Protein AF-M8DD27-F1 (afdb_monomer_lite)

Organism: NCBI:txid1198630

pLDDT: mean 80.54, std 11.09, range [39.62, 90.0]

Sequence (63 aa):
MKKGLDWNSEQVKIALEKAKAAYEQVPKGRKIQTLEKTFAAYTGVFRCYDSIKKHIKYLDENV

Foldseek 3Di:
DPPPQDCPDPLQVVLLVQLVVQLVPDDPVCNQVSSQVSSCVRGVDHPCSVVSVVVNVVVVVVD

Structure (mmCIF, N/CA/C/O backbone):
data_AF-M8DD27-F1
#
_entry.id   AF-M8DD27-F1
#
loop_
_atom_site.group_PDB
_atom_site.id
_atom_site.type_symbol
_atom_site.label_atom_id
_atom_site.label_alt_id
_atom_site.label_comp_id
_atom_site.label_asym_id
_atom_site.label_entity_id
_atom_site.label_seq_id
_atom_site.pdbx_PDB_ins_code
_atom_site.Cartn_x
_atom_site.Cartn_y
_atom_site.Cartn_z
_atom_site.occupancy
_atom_site.B_iso_or_equiv
_atom_site.auth_seq_id
_atom_site.auth_comp_id
_atom_site.auth_asym_id
_atom_site.auth_atom_id
_atom_site.pdbx_PDB_model_num
ATOM 1 N N . MET A 1 1 ? 2.564 -17.740 -17.307 1.00 39.62 1 MET A N 1
ATOM 2 C CA . MET A 1 1 ? 3.452 -17.310 -16.203 1.00 39.62 1 MET A CA 1
ATOM 3 C C . MET A 1 1 ? 2.744 -16.212 -15.424 1.00 39.62 1 MET A C 1
ATOM 5 O O . MET A 1 1 ? 2.398 -15.208 -16.033 1.00 39.62 1 MET A O 1
ATOM 9 N N . LYS A 1 2 ? 2.477 -16.386 -14.120 1.00 47.44 2 LYS A N 1
ATOM 10 C CA . LYS A 1 2 ? 2.122 -15.241 -13.264 1.00 47.44 2 LYS A CA 1
ATOM 11 C C . LYS A 1 2 ? 3.361 -14.344 -13.238 1.00 47.44 2 LYS A C 1
ATOM 13 O O . LYS A 1 2 ? 4.340 -14.715 -12.600 1.00 47.44 2 LYS A O 1
ATOM 18 N N . LYS A 1 3 ? 3.366 -13.251 -14.011 1.00 56.25 3 LYS A N 1
ATOM 19 C CA . LYS A 1 3 ? 4.414 -12.228 -13.915 1.00 56.25 3 LYS A CA 1
ATOM 20 C C . LYS A 1 3 ? 4.424 -11.772 -12.458 1.00 56.25 3 LYS A C 1
ATOM 22 O O . LYS A 1 3 ? 3.412 -11.270 -11.974 1.00 56.25 3 LYS A O 1
ATOM 27 N N . GLY A 1 4 ? 5.511 -12.062 -11.746 1.00 68.56 4 GLY A N 1
ATOM 28 C CA . GLY A 1 4 ? 5.725 -11.520 -10.411 1.00 68.56 4 GLY A CA 1
ATOM 29 C C . GLY A 1 4 ? 5.643 -10.000 -10.482 1.00 68.56 4 GLY A C 1
ATOM 30 O O . GLY A 1 4 ? 6.016 -9.409 -11.496 1.00 68.56 4 GLY A O 1
ATOM 31 N N . LEU A 1 5 ? 5.094 -9.385 -9.439 1.00 75.56 5 LEU A N 1
ATOM 32 C CA . LEU A 1 5 ? 5.017 -7.937 -9.364 1.00 75.56 5 LEU A CA 1
ATOM 33 C C . LEU A 1 5 ? 6.437 -7.357 -9.368 1.00 75.56 5 LEU A C 1
ATOM 35 O O . LEU A 1 5 ? 7.249 -7.730 -8.520 1.00 75.56 5 LEU A O 1
ATOM 39 N N . ASP A 1 6 ? 6.727 -6.460 -10.308 1.00 83.19 6 ASP A N 1
ATOM 40 C CA . ASP A 1 6 ? 7.999 -5.743 -10.335 1.00 83.19 6 ASP A CA 1
ATOM 41 C C . ASP A 1 6 ? 7.958 -4.579 -9.342 1.00 83.19 6 ASP A C 1
ATOM 43 O O . ASP A 1 6 ? 7.415 -3.508 -9.627 1.00 83.19 6 ASP A O 1
ATOM 47 N N . TRP A 1 7 ? 8.542 -4.802 -8.167 1.00 79.88 7 TRP A N 1
ATOM 48 C CA . TRP A 1 7 ? 8.590 -3.834 -7.072 1.00 79.88 7 TRP A CA 1
ATOM 49 C C . TRP A 1 7 ? 9.399 -2.571 -7.388 1.00 79.88 7 TRP A C 1
ATOM 51 O O . TRP A 1 7 ? 9.209 -1.557 -6.721 1.00 79.88 7 TRP A O 1
ATOM 61 N N . ASN A 1 8 ? 10.258 -2.604 -8.411 1.00 80.94 8 ASN A N 1
ATOM 62 C CA . ASN A 1 8 ? 11.034 -1.443 -8.842 1.00 80.94 8 ASN A CA 1
ATOM 63 C C . ASN A 1 8 ? 10.337 -0.624 -9.928 1.00 80.94 8 ASN A C 1
ATOM 65 O O . ASN A 1 8 ? 10.783 0.488 -10.224 1.00 80.94 8 ASN A O 1
ATOM 69 N N . SER A 1 9 ? 9.247 -1.143 -10.497 1.00 86.44 9 SER A N 1
ATOM 70 C CA . SER A 1 9 ? 8.479 -0.423 -11.504 1.00 86.44 9 SER A CA 1
ATOM 71 C C . SER A 1 9 ? 7.896 0.871 -1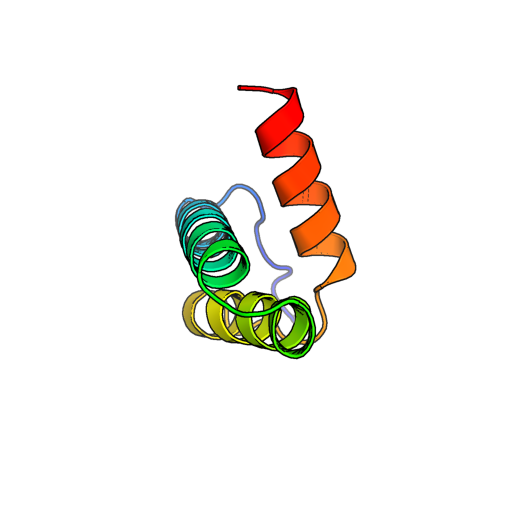0.937 1.00 86.44 9 SER A C 1
ATOM 73 O O . SER A 1 9 ? 7.456 0.947 -9.785 1.00 86.44 9 SER A O 1
ATOM 75 N N . GLU A 1 10 ? 7.858 1.901 -11.778 1.00 86.69 10 GLU A N 1
ATOM 76 C CA . GLU A 1 10 ? 7.295 3.204 -11.423 1.00 86.69 10 GLU A CA 1
ATOM 77 C C . GLU A 1 10 ? 5.829 3.083 -10.981 1.00 86.69 10 GLU A C 1
ATOM 79 O O . GLU A 1 10 ? 5.415 3.679 -9.988 1.00 86.69 10 GLU A O 1
ATOM 84 N N . GLN A 1 11 ? 5.071 2.197 -11.632 1.00 87.00 11 GLN A N 1
ATOM 85 C CA . GLN A 1 11 ? 3.688 1.891 -11.277 1.00 87.00 11 GLN A CA 1
ATOM 86 C C . GLN A 1 11 ? 3.549 1.357 -9.844 1.00 87.00 11 GLN A C 1
ATOM 88 O O . GLN A 1 11 ? 2.623 1.753 -9.136 1.00 87.00 11 GLN A O 1
ATOM 93 N N . VAL A 1 12 ? 4.457 0.485 -9.389 1.00 87.81 12 VAL A N 1
ATOM 94 C CA . VAL A 1 12 ? 4.422 -0.032 -8.012 1.00 87.81 12 VAL A CA 1
ATOM 95 C C . VAL A 1 12 ? 4.827 1.039 -7.006 1.00 87.81 12 VAL A C 1
ATOM 97 O O . VAL A 1 12 ? 4.195 1.129 -5.956 1.00 87.81 12 VAL A O 1
ATOM 100 N N . LYS A 1 13 ? 5.799 1.899 -7.324 1.00 87.38 13 LYS A N 1
ATOM 101 C CA . LYS A 1 13 ? 6.161 3.036 -6.459 1.00 87.38 13 LYS A CA 1
ATOM 102 C C . LYS A 1 13 ? 4.981 3.990 -6.262 1.00 87.38 13 LYS A C 1
ATOM 104 O O . LYS A 1 13 ? 4.614 4.270 -5.123 1.00 87.38 13 LYS A O 1
ATOM 109 N N . ILE A 1 14 ? 4.305 4.370 -7.350 1.00 88.94 14 ILE A N 1
ATOM 110 C CA . ILE A 1 14 ? 3.090 5.198 -7.299 1.00 88.94 14 ILE A CA 1
ATOM 111 C C . ILE A 1 14 ? 1.992 4.496 -6.486 1.00 88.94 14 ILE A C 1
ATOM 113 O O . ILE A 1 14 ? 1.331 5.118 -5.652 1.00 88.94 14 ILE A O 1
ATOM 117 N N . ALA A 1 15 ? 1.803 3.188 -6.689 1.00 90.00 15 ALA A N 1
ATOM 118 C CA . ALA A 1 15 ? 0.827 2.408 -5.934 1.00 90.00 15 ALA A CA 1
ATOM 119 C C . ALA A 1 15 ? 1.129 2.398 -4.426 1.00 90.00 15 ALA A C 1
ATOM 121 O O . ALA A 1 15 ? 0.202 2.515 -3.622 1.00 90.00 15 ALA A O 1
ATOM 122 N N . LEU A 1 16 ? 2.404 2.276 -4.037 1.00 88.56 16 LEU A N 1
ATOM 123 C CA . LEU A 1 16 ? 2.849 2.326 -2.642 1.00 88.56 16 LEU A CA 1
ATOM 124 C C . LEU A 1 16 ? 2.587 3.698 -2.016 1.00 88.56 16 LEU A C 1
ATOM 126 O O . LEU A 1 16 ? 2.036 3.755 -0.917 1.00 88.56 16 LEU A O 1
ATOM 130 N N . GLU A 1 17 ? 2.912 4.790 -2.710 1.00 89.44 17 GLU A N 1
ATOM 131 C CA . GLU A 1 17 ? 2.659 6.150 -2.217 1.00 89.44 17 GLU A CA 1
ATOM 132 C C . GLU A 1 17 ? 1.164 6.421 -2.028 1.00 89.44 17 GLU A C 1
ATOM 134 O O . GLU A 1 17 ? 0.734 6.886 -0.969 1.00 89.44 17 GLU A O 1
ATOM 139 N N . LYS A 1 18 ? 0.337 6.061 -3.019 1.00 89.69 18 LYS A N 1
ATOM 140 C CA . LYS A 1 18 ? -1.124 6.201 -2.926 1.00 89.69 18 LYS A CA 1
ATOM 141 C C . LYS A 1 18 ? -1.696 5.344 -1.799 1.00 89.69 18 LYS A C 1
ATOM 143 O O . LYS A 1 18 ? -2.555 5.814 -1.052 1.00 89.69 18 LYS A O 1
ATOM 148 N N . ALA A 1 19 ? -1.207 4.114 -1.641 1.00 89.44 19 ALA A N 1
ATOM 149 C CA . ALA A 1 19 ? -1.625 3.230 -0.559 1.00 89.44 19 ALA A CA 1
ATOM 150 C C . ALA A 1 19 ? -1.217 3.771 0.821 1.00 89.44 19 ALA A C 1
ATOM 152 O O . ALA A 1 19 ? -2.034 3.708 1.741 1.00 89.44 19 ALA A O 1
ATOM 153 N N . LYS A 1 20 ? -0.012 4.345 0.967 1.00 86.88 20 LYS A N 1
ATOM 154 C CA . LYS A 1 20 ? 0.449 5.003 2.204 1.00 86.88 20 LYS A CA 1
ATOM 155 C C . LYS A 1 20 ? -0.450 6.190 2.555 1.00 86.88 20 LYS A C 1
ATOM 157 O O . LYS A 1 20 ? -1.001 6.224 3.653 1.00 86.88 20 LYS A O 1
ATOM 162 N N . ALA A 1 21 ? -0.704 7.086 1.602 1.00 89.00 21 ALA A N 1
ATOM 163 C CA . ALA A 1 21 ? -1.574 8.242 1.816 1.00 89.00 21 ALA A CA 1
ATOM 164 C C . ALA A 1 21 ? -2.997 7.827 2.234 1.00 89.00 21 ALA A C 1
ATOM 166 O O . ALA A 1 21 ? -3.575 8.396 3.162 1.00 89.00 21 ALA A O 1
ATOM 167 N N . ALA A 1 22 ? -3.561 6.799 1.593 1.00 87.00 22 ALA A N 1
ATOM 168 C CA . ALA A 1 22 ? -4.878 6.279 1.948 1.00 87.00 22 ALA A CA 1
ATOM 169 C C . ALA A 1 22 ? -4.882 5.579 3.323 1.00 87.00 22 ALA A C 1
ATOM 171 O O . ALA A 1 22 ? -5.853 5.689 4.071 1.00 87.00 22 ALA A O 1
ATOM 172 N N . TYR A 1 23 ? -3.796 4.891 3.689 1.00 85.88 23 TYR A N 1
ATOM 173 C CA . TYR A 1 23 ? -3.603 4.277 5.009 1.00 85.88 23 TYR A CA 1
ATOM 174 C C . TYR A 1 23 ? -3.536 5.313 6.144 1.00 85.88 23 TYR A C 1
ATOM 176 O O . TYR A 1 23 ? -3.977 5.036 7.264 1.00 85.88 23 TYR A O 1
ATOM 184 N N . GLU A 1 24 ? -3.003 6.504 5.884 1.00 86.12 24 GLU A N 1
ATOM 185 C CA . GLU A 1 24 ? -2.926 7.590 6.868 1.00 86.12 24 GLU A CA 1
ATOM 186 C C . GLU A 1 24 ? -4.256 8.328 7.047 1.00 86.12 24 GLU A C 1
ATOM 188 O O . GLU A 1 24 ? -4.593 8.695 8.171 1.00 86.12 24 GLU A O 1
ATOM 193 N N . GLN A 1 25 ? -5.053 8.450 5.981 1.00 87.06 25 GLN A N 1
ATOM 194 C CA . GLN A 1 25 ? -6.337 9.164 5.989 1.00 87.06 25 GLN A CA 1
ATOM 195 C C . GLN A 1 25 ? -7.510 8.385 6.611 1.00 87.06 25 GLN A C 1
ATOM 197 O O . GLN A 1 25 ? -8.556 8.972 6.886 1.00 87.06 25 GLN A O 1
ATOM 202 N N . VAL A 1 26 ? -7.382 7.072 6.841 1.00 87.12 26 VAL A N 1
ATOM 203 C CA . VAL A 1 26 ? -8.480 6.240 7.370 1.00 87.12 26 VAL A CA 1
ATOM 204 C C . VAL A 1 26 ? -8.276 5.829 8.837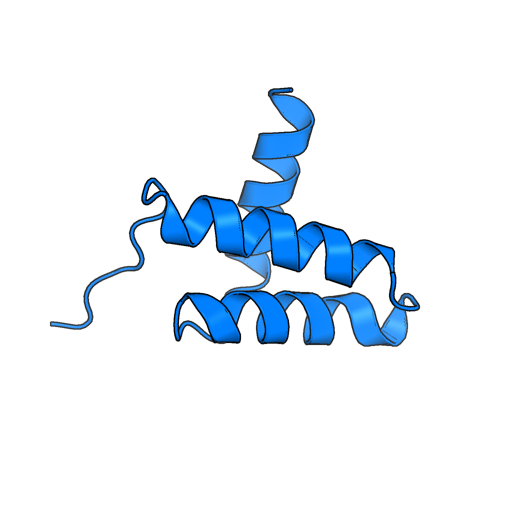 1.00 87.12 26 VAL A C 1
ATOM 206 O O . VAL A 1 26 ? -7.143 5.640 9.291 1.00 87.12 26 VAL A O 1
ATOM 209 N N . PRO A 1 27 ? -9.363 5.614 9.607 1.00 82.75 27 PRO A N 1
ATOM 210 C CA . PRO A 1 27 ? -9.274 5.145 10.990 1.00 82.75 27 PRO A CA 1
ATOM 211 C C . PRO A 1 27 ? -8.624 3.755 11.092 1.00 82.75 27 PRO A C 1
ATOM 213 O O . PRO A 1 27 ? -8.776 2.919 10.197 1.00 82.75 27 PRO A O 1
ATOM 216 N N . LYS A 1 28 ? -7.940 3.483 12.221 1.00 79.44 28 LYS A N 1
ATOM 217 C CA . LYS A 1 28 ? -7.131 2.264 12.473 1.00 79.44 28 LYS A CA 1
ATOM 218 C C . LYS A 1 28 ? -7.798 0.958 12.017 1.00 79.44 28 LYS A C 1
ATOM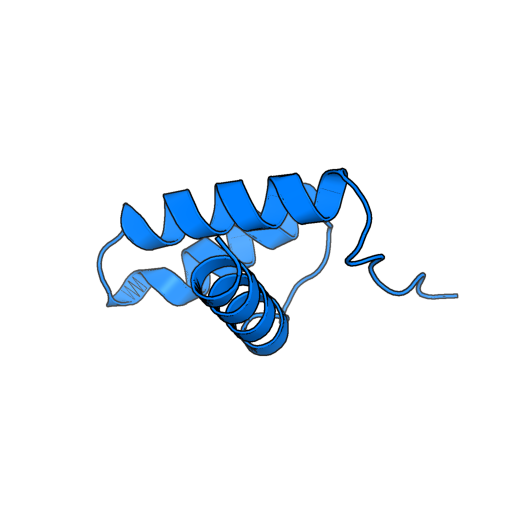 220 O O . LYS A 1 28 ? -7.130 0.135 11.401 1.00 79.44 28 LYS A O 1
ATOM 225 N N . GLY A 1 29 ? -9.101 0.794 12.253 1.00 82.44 29 GLY A N 1
ATOM 226 C CA . GLY A 1 29 ? -9.843 -0.422 11.892 1.00 82.44 29 GLY A CA 1
ATOM 227 C C . GLY A 1 29 ? -9.973 -0.698 10.387 1.00 82.44 29 GLY A C 1
ATOM 228 O O . GLY A 1 29 ? -10.229 -1.834 10.007 1.00 82.44 29 GLY A O 1
ATOM 229 N N . ARG A 1 30 ? -9.779 0.305 9.516 1.00 85.06 30 ARG A N 1
ATOM 230 C CA . ARG A 1 30 ? -9.875 0.152 8.049 1.00 85.06 30 ARG A CA 1
ATOM 231 C C . ARG A 1 30 ? -8.537 0.258 7.325 1.00 85.06 30 ARG A C 1
ATOM 233 O O . ARG A 1 30 ? -8.475 -0.003 6.130 1.00 85.06 30 ARG A O 1
ATOM 240 N N . LYS A 1 31 ? -7.462 0.584 8.041 1.00 83.69 31 LYS A N 1
ATOM 241 C CA . LYS A 1 31 ? -6.138 0.851 7.469 1.00 83.69 31 LYS A CA 1
ATOM 242 C C . LYS A 1 31 ? -5.603 -0.273 6.582 1.00 83.69 31 LYS A C 1
ATOM 244 O O . LYS A 1 31 ? -5.200 -0.009 5.456 1.00 83.69 31 LYS A O 1
ATOM 249 N N . ILE A 1 32 ? -5.641 -1.517 7.063 1.00 84.62 32 ILE A N 1
ATOM 250 C CA . ILE A 1 32 ? -5.160 -2.696 6.318 1.00 84.62 32 ILE A CA 1
ATOM 251 C C . ILE A 1 32 ? -5.955 -2.872 5.022 1.00 84.62 32 ILE A C 1
ATOM 253 O O . ILE A 1 32 ? -5.382 -2.968 3.941 1.00 84.62 32 ILE A O 1
ATOM 257 N N . GLN A 1 33 ? -7.283 -2.844 5.134 1.00 86.31 33 GLN A N 1
ATOM 258 C CA . GLN A 1 33 ? -8.175 -3.066 4.004 1.00 86.31 33 GLN A CA 1
ATOM 259 C C . GLN A 1 33 ? -8.046 -1.957 2.951 1.00 86.31 33 GLN A C 1
ATOM 261 O O . GLN A 1 33 ? -8.043 -2.245 1.757 1.00 86.31 33 GLN A O 1
ATOM 266 N N . THR A 1 34 ? -7.899 -0.701 3.383 1.00 88.31 34 THR A N 1
ATOM 267 C CA . THR A 1 34 ? -7.664 0.443 2.494 1.00 88.31 34 THR A CA 1
ATOM 268 C C . THR A 1 34 ? -6.310 0.350 1.803 1.00 88.31 34 THR A C 1
ATOM 270 O O . THR A 1 34 ? -6.239 0.569 0.596 1.00 88.31 34 THR A O 1
ATOM 273 N N . LEU A 1 35 ? -5.251 -0.006 2.532 1.00 86.81 35 LEU A N 1
ATOM 274 C CA . LEU A 1 35 ? -3.909 -0.170 1.979 1.00 86.81 35 LEU A CA 1
ATOM 275 C C . LEU A 1 35 ? -3.893 -1.233 0.873 1.00 86.81 35 LEU A C 1
ATOM 277 O O . L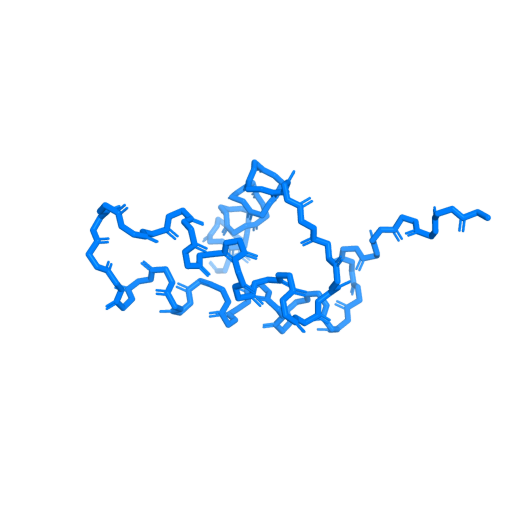EU A 1 35 ? -3.454 -0.955 -0.240 1.00 86.81 35 LEU A O 1
ATOM 281 N N . GLU A 1 36 ? -4.430 -2.423 1.155 1.00 88.44 36 GLU A N 1
ATOM 282 C CA . GLU A 1 36 ? -4.486 -3.509 0.175 1.00 88.44 36 GLU A CA 1
ATOM 283 C C . GLU A 1 36 ? -5.386 -3.175 -1.013 1.00 88.44 36 GLU A C 1
ATOM 285 O O . GLU A 1 36 ? -4.984 -3.407 -2.148 1.00 88.44 36 GLU A O 1
ATOM 290 N N . LYS A 1 37 ? -6.574 -2.595 -0.787 1.00 89.69 37 LYS A N 1
ATOM 291 C CA . LYS A 1 37 ? -7.462 -2.189 -1.890 1.00 89.69 37 LYS A CA 1
ATOM 292 C C . LYS A 1 37 ? -6.812 -1.155 -2.794 1.00 89.69 37 LYS A C 1
ATOM 294 O O . LYS A 1 37 ? -6.906 -1.279 -4.010 1.00 89.69 37 LYS A O 1
ATOM 299 N N . THR A 1 38 ? -6.184 -0.142 -2.203 1.00 89.81 38 THR A N 1
ATOM 300 C CA . THR A 1 38 ? -5.557 0.938 -2.967 1.00 89.81 38 THR A CA 1
ATOM 301 C C . THR A 1 38 ? -4.416 0.374 -3.794 1.00 89.81 38 THR A C 1
ATOM 303 O O . THR A 1 38 ? -4.385 0.574 -5.000 1.00 89.81 38 THR A O 1
ATOM 306 N N . PHE A 1 39 ? -3.539 -0.426 -3.189 1.00 89.81 39 PHE A N 1
ATOM 307 C CA . PHE A 1 39 ? -2.436 -1.056 -3.906 1.00 89.81 39 PHE A CA 1
ATOM 308 C C . PHE A 1 39 ? -2.906 -2.008 -5.017 1.00 89.81 39 PHE A C 1
ATOM 310 O O . PHE A 1 39 ? -2.383 -1.974 -6.134 1.00 89.81 39 PHE A O 1
ATOM 317 N N . ALA A 1 40 ? -3.927 -2.823 -4.740 1.00 89.06 40 ALA A N 1
ATOM 318 C CA . ALA A 1 40 ? -4.507 -3.746 -5.709 1.00 89.06 40 ALA A CA 1
ATOM 319 C C . ALA A 1 40 ? -5.168 -3.023 -6.888 1.00 89.06 40 ALA A C 1
ATOM 321 O O . ALA A 1 40 ? -5.112 -3.522 -8.008 1.00 89.06 40 ALA A O 1
ATOM 322 N N . ALA A 1 41 ? -5.750 -1.839 -6.672 1.00 88.38 41 ALA A N 1
ATOM 323 C CA . ALA A 1 41 ? -6.350 -1.049 -7.745 1.00 88.38 41 ALA A CA 1
ATOM 324 C C . ALA A 1 41 ? -5.320 -0.612 -8.801 1.00 88.38 41 ALA A C 1
ATOM 326 O O . ALA A 1 41 ? -5.655 -0.525 -9.978 1.00 88.38 41 ALA A O 1
ATOM 327 N N . TYR A 1 42 ? -4.067 -0.382 -8.396 1.00 85.88 42 TYR A N 1
ATOM 328 C CA . TYR A 1 42 ? -2.991 -0.003 -9.315 1.00 85.88 42 TYR A CA 1
ATOM 329 C C . TYR A 1 42 ? -2.242 -1.200 -9.897 1.00 85.88 42 TYR A C 1
ATOM 331 O O . TYR A 1 42 ? -1.798 -1.137 -11.037 1.00 85.88 42 TYR A O 1
ATOM 339 N N . THR A 1 43 ? -2.063 -2.273 -9.126 1.00 85.88 43 THR A N 1
ATOM 340 C CA . THR A 1 43 ? -1.159 -3.381 -9.489 1.00 85.88 43 THR A CA 1
ATOM 341 C C . THR A 1 43 ? -1.880 -4.668 -9.887 1.00 85.88 43 THR A C 1
ATOM 343 O O . THR A 1 43 ? -1.261 -5.578 -10.434 1.00 85.88 43 THR A O 1
ATOM 346 N N . GLY A 1 44 ? -3.176 -4.783 -9.590 1.00 84.62 44 GLY A N 1
ATOM 347 C CA . GLY A 1 44 ? -3.946 -6.021 -9.723 1.00 84.62 44 GLY A CA 1
ATOM 348 C C . GLY A 1 44 ? -3.576 -7.104 -8.702 1.00 84.62 44 GLY A C 1
ATOM 349 O O . GLY A 1 44 ? -4.083 -8.223 -8.794 1.00 84.62 44 GLY A O 1
ATOM 350 N N . VAL A 1 45 ? -2.695 -6.808 -7.736 1.00 82.44 45 VAL A N 1
ATOM 351 C CA . VAL A 1 45 ? -2.212 -7.779 -6.745 1.00 82.44 45 VAL A CA 1
ATOM 352 C C . VAL A 1 45 ? -2.968 -7.627 -5.432 1.00 82.44 45 VAL A C 1
ATOM 354 O O . VAL A 1 45 ? -3.021 -6.552 -4.843 1.00 82.44 45 VAL A O 1
ATOM 357 N N . PHE A 1 46 ? -3.527 -8.740 -4.961 1.00 78.69 46 PHE A N 1
ATOM 358 C CA . PHE A 1 46 ? -4.269 -8.845 -3.706 1.00 78.69 46 PHE A CA 1
ATOM 359 C C . PHE A 1 46 ? -3.507 -9.715 -2.697 1.00 78.69 46 PHE A C 1
ATOM 361 O O . PHE A 1 46 ? -2.703 -10.559 -3.092 1.00 78.69 46 PHE A O 1
ATOM 368 N N . ARG A 1 47 ? -3.823 -9.572 -1.400 1.00 74.81 47 ARG A N 1
ATOM 369 C CA . ARG A 1 47 ? -3.217 -10.335 -0.287 1.00 74.81 47 ARG A CA 1
ATOM 370 C C . ARG A 1 47 ? -1.703 -10.146 -0.163 1.00 74.81 47 ARG A C 1
ATOM 372 O O . ARG A 1 47 ? -0.955 -11.102 0.027 1.00 74.81 47 ARG A O 1
ATOM 379 N N . CYS A 1 48 ? -1.248 -8.908 -0.285 1.00 75.81 48 CYS A N 1
ATOM 380 C CA . CYS A 1 48 ? 0.167 -8.542 -0.236 1.00 75.81 48 CYS A CA 1
ATOM 381 C C . CYS A 1 48 ? 0.473 -7.513 0.862 1.00 75.81 48 CYS A C 1
ATOM 383 O O . CYS A 1 48 ? 1.501 -6.840 0.798 1.00 75.81 48 CYS A O 1
ATOM 385 N N . TYR A 1 49 ? -0.386 -7.418 1.887 1.00 77.56 49 TYR A N 1
ATOM 386 C CA . TYR A 1 49 ? -0.210 -6.514 3.027 1.00 77.56 49 TYR A CA 1
ATOM 387 C C . TYR A 1 49 ? 1.197 -6.5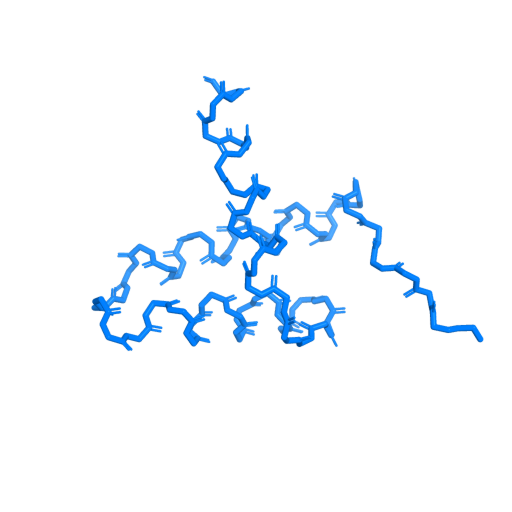55 3.639 1.00 77.56 49 TYR A C 1
ATOM 389 O O . TYR A 1 49 ? 1.819 -5.505 3.779 1.00 77.56 49 TYR A O 1
ATOM 397 N N . ASP A 1 50 ? 1.726 -7.740 3.964 1.00 81.00 50 ASP A N 1
ATOM 398 C CA . ASP A 1 50 ? 3.055 -7.861 4.580 1.00 81.00 50 ASP A CA 1
ATOM 399 C C . ASP A 1 50 ? 4.173 -7.323 3.681 1.00 81.00 50 ASP A C 1
ATOM 401 O O . ASP A 1 50 ? 5.078 -6.630 4.151 1.00 81.00 50 ASP A O 1
ATOM 405 N N . SER A 1 51 ? 4.095 -7.590 2.376 1.00 82.94 51 SER A N 1
ATOM 406 C CA . SER A 1 51 ? 5.063 -7.089 1.398 1.00 82.94 51 SER A CA 1
ATOM 407 C C . SER A 1 51 ? 4.981 -5.572 1.242 1.00 82.94 51 SER A C 1
ATOM 409 O O . SER A 1 51 ? 6.020 -4.910 1.246 1.00 82.94 51 SER A O 1
ATOM 411 N N . ILE A 1 52 ? 3.762 -5.021 1.168 1.00 82.56 52 ILE A N 1
ATOM 412 C CA . ILE A 1 52 ? 3.520 -3.573 1.099 1.00 82.56 52 ILE A CA 1
ATOM 413 C C . ILE A 1 52 ? 4.046 -2.899 2.368 1.00 82.56 52 ILE A C 1
ATOM 415 O O . ILE A 1 52 ? 4.774 -1.917 2.288 1.00 82.56 52 ILE A O 1
ATOM 419 N N . LYS A 1 53 ? 3.731 -3.443 3.548 1.00 82.75 53 LYS A N 1
A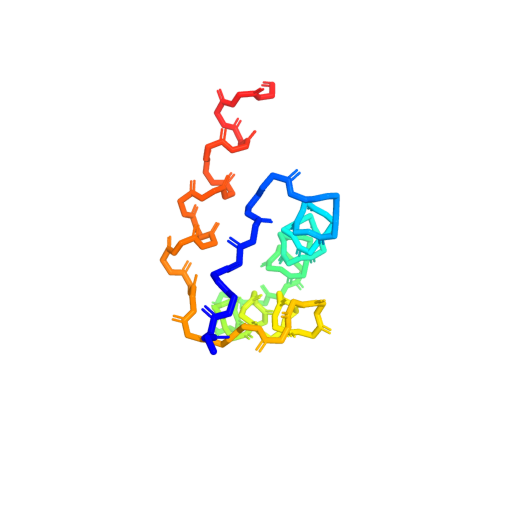TOM 420 C CA . LYS A 1 53 ? 4.157 -2.889 4.837 1.00 82.75 53 LYS A CA 1
ATOM 421 C C . LYS A 1 53 ? 5.679 -2.870 4.973 1.00 82.75 53 LYS A C 1
ATOM 423 O O . LYS A 1 53 ? 6.225 -1.867 5.425 1.00 82.75 53 LYS A O 1
ATOM 428 N N . LYS A 1 54 ? 6.364 -3.948 4.570 1.00 83.31 54 LYS A N 1
ATOM 429 C CA . LYS A 1 54 ? 7.835 -3.997 4.548 1.00 83.31 54 LYS A CA 1
ATOM 430 C C . LYS A 1 54 ? 8.423 -2.928 3.628 1.00 83.31 54 LYS A C 1
ATOM 432 O O . LYS A 1 54 ? 9.347 -2.241 4.042 1.00 83.31 54 LYS A O 1
ATOM 437 N N . HIS A 1 55 ? 7.866 -2.753 2.429 1.00 79.50 55 HIS A N 1
ATOM 438 C CA . HIS A 1 55 ? 8.347 -1.741 1.484 1.00 79.50 55 HIS A CA 1
ATOM 439 C C . HIS A 1 55 ? 8.059 -0.314 1.947 1.00 79.50 55 HIS A C 1
ATOM 441 O O . HIS A 1 55 ? 8.930 0.535 1.834 1.00 79.50 55 HIS A O 1
ATOM 447 N N . ILE A 1 56 ? 6.884 -0.043 2.523 1.00 76.69 56 ILE A N 1
ATOM 448 C CA . ILE A 1 56 ? 6.578 1.273 3.101 1.00 76.69 56 ILE A CA 1
ATOM 449 C C . ILE A 1 56 ? 7.530 1.594 4.252 1.00 76.69 56 ILE A C 1
ATOM 451 O O . ILE A 1 56 ? 8.015 2.715 4.322 1.00 76.69 56 ILE A O 1
ATOM 455 N N . LYS A 1 57 ? 7.825 0.624 5.129 1.00 77.62 57 LYS A N 1
ATOM 456 C CA . LYS A 1 57 ? 8.803 0.819 6.206 1.00 77.62 57 LYS A CA 1
ATOM 457 C C . LYS A 1 57 ? 10.201 1.102 5.645 1.00 77.62 57 LYS A C 1
ATOM 459 O O . LYS A 1 57 ? 10.848 2.035 6.094 1.00 77.62 57 LYS A O 1
ATOM 464 N N . TYR A 1 58 ? 10.629 0.336 4.642 1.00 73.81 58 TYR A N 1
ATOM 465 C CA . TYR A 1 58 ? 11.919 0.544 3.985 1.00 73.81 58 TYR A CA 1
ATOM 466 C C . TYR A 1 58 ? 12.016 1.922 3.312 1.00 73.81 58 TYR A C 1
ATOM 468 O O . TYR A 1 58 ? 13.055 2.564 3.406 1.00 73.81 58 TYR A O 1
ATOM 476 N N . LEU A 1 59 ? 10.934 2.396 2.681 1.00 65.81 59 LEU A N 1
ATOM 477 C CA . LEU A 1 59 ? 10.848 3.751 2.128 1.00 65.81 59 LEU A CA 1
ATOM 478 C C . LEU A 1 59 ? 10.938 4.827 3.217 1.00 65.81 59 LEU A C 1
ATOM 480 O O . LEU A 1 59 ? 11.559 5.849 2.987 1.00 65.81 59 LEU A O 1
ATOM 484 N N . ASP A 1 60 ? 10.340 4.611 4.389 1.00 64.81 60 ASP A N 1
ATOM 485 C CA . ASP A 1 60 ? 10.385 5.565 5.508 1.00 64.81 60 ASP A CA 1
ATOM 486 C C . ASP A 1 60 ? 11.782 5.652 6.152 1.00 64.81 60 ASP A C 1
ATOM 488 O O . ASP A 1 60 ? 12.213 6.724 6.551 1.00 64.81 60 ASP A O 1
ATOM 492 N N . GLU A 1 61 ? 12.509 4.530 6.215 1.00 68.06 61 GLU A N 1
ATOM 493 C CA . GLU A 1 61 ? 13.868 4.450 6.779 1.00 68.06 61 GLU A CA 1
ATOM 494 C C . GLU A 1 61 ? 14.976 4.926 5.811 1.00 68.06 61 GLU A C 1
ATOM 496 O O . GLU A 1 61 ? 16.115 5.090 6.242 1.00 68.06 61 GLU A O 1
ATOM 501 N N . ASN A 1 62 ? 14.676 5.125 4.519 1.00 55.66 62 ASN A N 1
ATOM 502 C CA . ASN A 1 62 ? 15.645 5.526 3.480 1.00 55.66 62 ASN A CA 1
ATOM 503 C C . ASN A 1 62 ? 15.300 6.873 2.802 1.00 55.66 62 ASN A C 1
ATOM 505 O O . ASN A 1 62 ? 15.757 7.125 1.685 1.00 55.66 62 ASN A O 1
ATOM 509 N N . VAL A 1 63 ? 14.489 7.712 3.455 1.00 47.22 63 VAL A N 1
ATOM 510 C CA . VAL A 1 63 ? 14.196 9.106 3.059 1.00 47.22 63 VAL A CA 1
ATOM 511 C C . VAL A 1 63 ? 14.990 10.079 3.917 1.00 47.22 63 VAL A C 1
ATOM 513 O O . VAL A 1 63 ? 15.102 9.833 5.138 1.00 47.22 63 VAL A O 1
#

Secondary structure (DSSP, 8-state):
------TTSHHHHHHHHHHHHHHHHS-GGGHHHHHHHHHHHHH---S-HHHHHHHHHHHHHT-

Radius of gyration: 11.28 Å; chains: 1; bounding box: 26×26×29 Å